Protein AF-A0A9E1XYG6-F1 (afdb_monomer_lite)

Secondary structure (DSSP, 8-state):
-HHHHHHHHHHHHHHHHHHHHHHHHHHHHHHHHHHT-TTTHHHHHHHHHHHHHHHHHHHHHHHH--

Structure (mmCIF, N/CA/C/O backbone):
data_A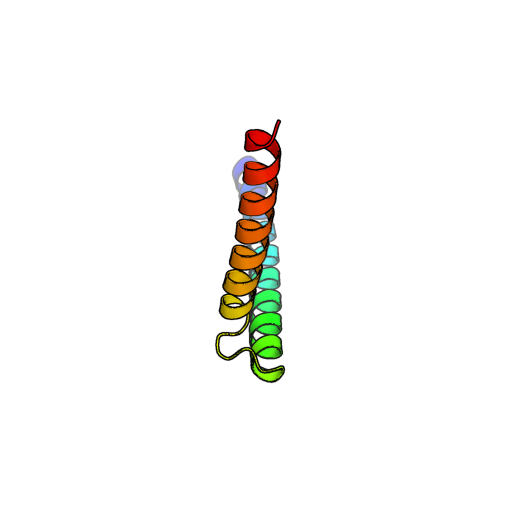F-A0A9E1XYG6-F1
#
_entry.id   AF-A0A9E1XYG6-F1
#
loop_
_atom_site.group_PDB
_atom_site.id
_atom_site.type_symbol
_atom_site.label_atom_id
_atom_site.label_alt_id
_atom_si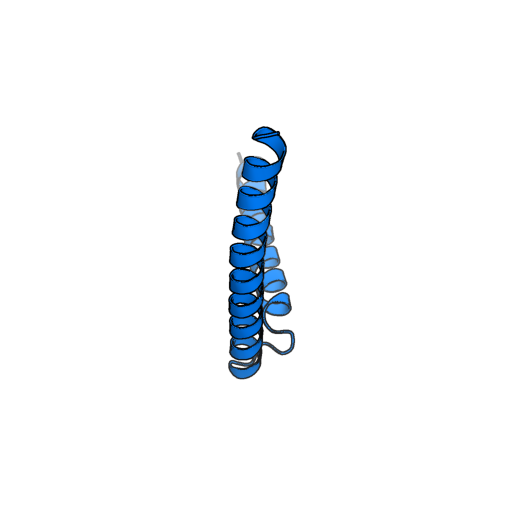te.label_comp_id
_atom_site.label_asym_id
_atom_site.label_entity_id
_atom_site.label_seq_id
_atom_site.pdbx_PDB_ins_code
_atom_site.Cartn_x
_atom_site.Cartn_y
_atom_site.Cartn_z
_atom_site.occupancy
_atom_site.B_iso_or_equiv
_atom_site.auth_seq_id
_atom_site.auth_comp_id
_atom_site.auth_asym_id
_atom_site.auth_atom_id
_atom_site.pdbx_PDB_model_num
ATOM 1 N N . MET A 1 1 ? -3.551 10.468 36.913 1.00 48.66 1 MET A N 1
ATOM 2 C CA . MET A 1 1 ? -4.655 9.812 36.170 1.00 48.66 1 MET A CA 1
ATOM 3 C C . MET A 1 1 ? -4.927 10.419 34.785 1.00 48.66 1 MET A C 1
ATOM 5 O O . MET A 1 1 ? -5.353 9.663 33.926 1.00 48.66 1 MET A O 1
ATOM 9 N N . LEU A 1 2 ? -4.669 11.713 34.529 1.00 53.91 2 LEU A N 1
ATOM 10 C CA . LEU A 1 2 ? -4.923 12.360 33.221 1.00 53.91 2 LEU A CA 1
ATOM 11 C C . LEU A 1 2 ? -3.890 12.030 32.125 1.00 53.91 2 LEU A C 1
ATOM 13 O O . LEU A 1 2 ? -4.288 11.757 31.002 1.00 53.91 2 LEU A O 1
ATOM 17 N N . LEU A 1 3 ? -2.598 11.921 32.465 1.00 60.53 3 LEU A N 1
ATOM 18 C CA . LEU A 1 3 ? -1.524 11.633 31.496 1.00 60.53 3 LEU A CA 1
ATOM 19 C C . LEU A 1 3 ? -1.766 10.350 30.676 1.00 60.53 3 LEU A C 1
ATOM 21 O O . LEU A 1 3 ? -1.504 10.309 29.481 1.00 60.53 3 LEU A O 1
ATOM 25 N N . ASN A 1 4 ? -2.332 9.318 31.310 1.00 72.62 4 ASN A N 1
ATOM 26 C CA . ASN A 1 4 ? -2.695 8.077 30.624 1.00 72.62 4 ASN 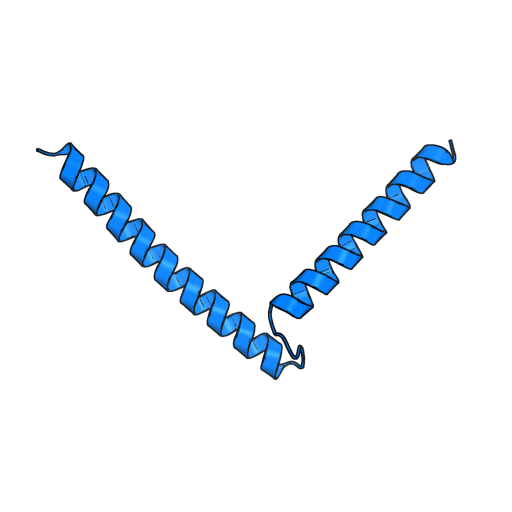A CA 1
ATOM 27 C C . ASN A 1 4 ? -3.844 8.270 29.624 1.00 72.62 4 ASN A C 1
ATOM 29 O O . ASN A 1 4 ? -3.847 7.624 28.587 1.00 72.62 4 ASN A O 1
ATOM 33 N N . LYS A 1 5 ? -4.806 9.161 29.897 1.00 80.38 5 LYS A N 1
ATOM 34 C CA . LYS A 1 5 ? -5.910 9.432 28.964 1.00 80.38 5 LYS A CA 1
ATOM 35 C C . LYS A 1 5 ? -5.448 10.234 27.752 1.00 80.38 5 LYS A C 1
ATOM 37 O O . LYS A 1 5 ? -5.862 9.917 26.641 1.00 80.38 5 LYS A O 1
ATOM 42 N N . ASP A 1 6 ? -4.572 11.214 27.949 1.00 86.56 6 ASP A N 1
ATOM 43 C CA . ASP A 1 6 ? -4.040 12.022 26.846 1.00 86.56 6 ASP A CA 1
ATOM 44 C C . ASP A 1 6 ? -3.171 11.173 25.910 1.00 86.56 6 ASP A C 1
ATOM 46 O O . ASP A 1 6 ? -3.316 11.246 24.689 1.00 86.56 6 ASP A O 1
ATOM 50 N N . LEU A 1 7 ? -2.336 10.293 26.476 1.00 89.31 7 LEU A N 1
ATOM 51 C CA . LEU A 1 7 ? -1.549 9.330 25.702 1.00 89.31 7 LEU A CA 1
ATOM 52 C C . LEU A 1 7 ? -2.440 8.342 24.945 1.00 89.31 7 LEU A C 1
ATOM 54 O O . LEU A 1 7 ? -2.231 8.145 23.754 1.00 89.31 7 LEU A O 1
ATOM 58 N N . LEU A 1 8 ? -3.466 7.778 25.589 1.00 91.69 8 LEU A N 1
ATOM 59 C CA . LEU A 1 8 ? -4.414 6.880 24.920 1.00 91.69 8 LEU A CA 1
ATOM 60 C C . LEU A 1 8 ? -5.180 7.577 23.792 1.00 91.69 8 LEU A C 1
ATOM 62 O O . LEU A 1 8 ? -5.394 6.989 22.740 1.00 91.69 8 LEU A O 1
ATOM 66 N N . THR A 1 9 ? -5.544 8.845 23.978 1.00 89.94 9 THR A N 1
ATOM 67 C CA . THR A 1 9 ? -6.221 9.639 22.942 1.00 89.94 9 THR A CA 1
ATOM 68 C C . THR A 1 9 ? -5.294 9.884 21.755 1.00 89.94 9 THR A C 1
ATOM 70 O O . THR A 1 9 ? -5.708 9.778 20.602 1.00 89.94 9 THR A O 1
ATOM 73 N N . ARG A 1 10 ? -4.014 10.170 22.025 1.00 92.25 10 ARG A N 1
ATOM 74 C CA . ARG A 1 10 ? -2.997 10.331 20.984 1.00 92.25 10 ARG A CA 1
ATOM 75 C C . ARG A 1 10 ? -2.755 9.026 20.229 1.00 92.25 10 ARG A C 1
ATOM 77 O O . ARG A 1 10 ? -2.650 9.067 19.010 1.00 92.25 10 ARG A O 1
ATOM 84 N N . ILE A 1 11 ? -2.694 7.899 20.938 1.00 91.75 11 ILE A N 1
ATOM 85 C CA . ILE A 1 11 ? -2.538 6.566 20.345 1.00 91.75 11 ILE A CA 1
ATOM 86 C C . ILE A 1 11 ? -3.734 6.253 19.448 1.00 91.75 11 ILE A C 1
ATOM 88 O O . ILE A 1 11 ? -3.523 5.991 18.275 1.00 91.75 11 ILE A O 1
ATOM 92 N N . ALA A 1 12 ? -4.966 6.406 19.937 1.00 91.38 12 ALA A N 1
ATOM 93 C CA . ALA A 1 12 ? -6.168 6.153 19.140 1.00 91.38 12 ALA A CA 1
ATOM 94 C C . ALA A 1 12 ? -6.238 7.037 17.881 1.00 91.38 12 ALA A C 1
ATOM 96 O O . ALA A 1 12 ? -6.659 6.595 16.814 1.00 91.38 12 ALA A O 1
ATOM 97 N N . HIS A 1 13 ? -5.794 8.294 17.981 1.00 95.00 13 HIS A N 1
ATOM 98 C CA . HIS A 1 13 ? -5.697 9.171 16.817 1.00 95.00 13 HIS A CA 1
ATOM 99 C C . HIS A 1 13 ? -4.645 8.682 15.812 1.00 95.00 13 HIS A C 1
ATOM 101 O O . HIS A 1 13 ? -4.915 8.651 14.615 1.00 95.00 13 HIS A O 1
ATOM 107 N N . LEU A 1 14 ? -3.463 8.277 16.287 1.00 95.38 14 LEU A N 1
ATOM 108 C CA . LEU A 1 14 ? -2.406 7.733 15.434 1.00 95.38 14 LEU A CA 1
ATOM 109 C C . LEU A 1 14 ? -2.815 6.407 14.788 1.00 95.38 14 LEU A C 1
ATOM 111 O O . LEU A 1 14 ? -2.526 6.211 13.615 1.00 95.38 14 LEU A O 1
ATOM 115 N N . GLU A 1 15 ? -3.511 5.535 15.515 1.00 94.06 15 GLU A N 1
ATOM 116 C CA . GLU A 1 15 ? -4.077 4.288 14.991 1.00 94.06 15 GLU A CA 1
ATOM 117 C C . GLU A 1 15 ? -5.074 4.581 13.870 1.00 94.06 15 GLU A C 1
ATOM 119 O O . GLU A 1 15 ? -4.919 4.062 12.771 1.00 94.06 15 GLU A O 1
ATOM 124 N N . SER A 1 16 ? -6.016 5.505 14.089 1.00 94.75 16 SER A N 1
ATOM 125 C CA . SER A 1 16 ? -6.979 5.900 13.056 1.00 94.75 16 SER A CA 1
ATOM 126 C C . SER A 1 16 ? -6.309 6.476 11.807 1.00 94.75 16 SER A C 1
ATOM 128 O O . SER A 1 16 ? -6.742 6.181 10.694 1.00 94.75 16 SER A O 1
ATOM 130 N N . VAL A 1 17 ? -5.277 7.309 11.972 1.00 96.25 17 VAL A N 1
ATOM 131 C CA . VAL A 1 17 ? -4.526 7.868 10.838 1.00 96.25 17 VAL A CA 1
ATOM 132 C C . VAL A 1 17 ? -3.758 6.766 10.115 1.00 96.25 17 VAL A C 1
ATOM 134 O O . VAL A 1 17 ? -3.755 6.726 8.889 1.00 96.25 17 VAL A O 1
ATOM 137 N N . ASN A 1 18 ? -3.130 5.855 10.855 1.00 95.75 18 ASN A N 1
ATOM 138 C CA . ASN A 1 18 ? -2.377 4.750 10.280 1.00 95.75 18 ASN A CA 1
ATOM 139 C C . ASN A 1 18 ? -3.282 3.803 9.480 1.00 95.75 18 ASN A C 1
ATOM 141 O O . ASN A 1 18 ? -2.951 3.461 8.349 1.00 95.75 18 ASN A O 1
ATOM 145 N N . ASP A 1 19 ? -4.450 3.447 10.014 1.00 95.25 19 ASP A N 1
ATOM 146 C CA . ASP A 1 19 ? -5.431 2.606 9.322 1.00 95.25 19 ASP A CA 1
ATOM 147 C C . ASP A 1 19 ? -5.899 3.245 8.006 1.00 95.25 19 ASP A C 1
ATOM 149 O O . ASP A 1 19 ? -5.994 2.572 6.971 1.00 95.25 19 ASP A O 1
ATOM 153 N N . GLN A 1 20 ? -6.139 4.560 8.014 1.00 96.19 20 GLN A N 1
ATOM 154 C CA . GLN A 1 20 ? -6.485 5.298 6.802 1.00 96.19 20 GLN A CA 1
ATOM 155 C C . GLN A 1 20 ? -5.332 5.284 5.788 1.00 96.19 20 GLN A C 1
ATOM 157 O O . GLN A 1 20 ? -5.548 4.944 4.625 1.00 96.19 20 GLN A O 1
ATOM 162 N N . LEU A 1 21 ? -4.106 5.591 6.222 1.00 94.81 21 LEU A N 1
ATOM 163 C CA . LEU A 1 21 ? -2.928 5.601 5.351 1.00 94.81 21 LEU A CA 1
ATOM 164 C C . LEU A 1 21 ? -2.660 4.225 4.733 1.00 94.81 21 LEU A C 1
ATOM 166 O O . LEU A 1 21 ? -2.379 4.136 3.542 1.00 94.81 21 LEU A O 1
ATOM 170 N N . LEU A 1 22 ? -2.786 3.146 5.506 1.00 94.69 22 LEU A N 1
ATOM 171 C CA . LEU A 1 22 ? -2.625 1.778 5.007 1.00 94.69 22 LEU A CA 1
ATOM 172 C C . LEU A 1 22 ? -3.686 1.420 3.962 1.00 94.69 22 LEU A C 1
ATOM 174 O O . LEU A 1 22 ? -3.379 0.759 2.965 1.00 94.69 22 LEU A O 1
ATOM 178 N N . THR A 1 23 ? -4.919 1.885 4.166 1.00 95.06 23 THR A N 1
ATOM 179 C CA . THR A 1 23 ? -6.014 1.697 3.209 1.00 95.06 23 THR A CA 1
ATOM 180 C C . THR A 1 23 ? -5.732 2.439 1.905 1.00 95.06 23 THR A C 1
ATOM 182 O O . THR A 1 23 ? -5.824 1.849 0.828 1.00 95.06 23 THR A O 1
ATOM 185 N N . GLU A 1 24 ? -5.336 3.710 1.986 1.00 94.50 24 GLU A N 1
ATOM 186 C CA . GLU A 1 24 ? -4.985 4.524 0.818 1.00 94.50 24 GLU A CA 1
ATOM 187 C C . GLU A 1 24 ? -3.785 3.940 0.061 1.00 94.50 24 GLU A C 1
ATOM 189 O O . GLU A 1 24 ? -3.814 3.834 -1.165 1.00 94.50 24 GLU A O 1
ATOM 194 N N . LEU A 1 25 ? -2.759 3.479 0.781 1.00 91.88 25 LEU A N 1
ATOM 195 C CA . LEU A 1 25 ? -1.569 2.876 0.186 1.00 91.88 25 LEU A CA 1
ATOM 196 C C . LEU A 1 25 ? -1.901 1.568 -0.545 1.00 91.88 25 LEU A C 1
ATOM 198 O O . LEU A 1 25 ? -1.437 1.347 -1.662 1.00 91.88 25 LEU A O 1
ATOM 202 N N . SER A 1 26 ? -2.755 0.732 0.050 1.00 92.00 26 SER A N 1
ATOM 203 C CA . SER A 1 26 ? -3.235 -0.512 -0.568 1.00 92.00 26 SER A CA 1
ATOM 204 C C . SER A 1 26 ? -4.094 -0.241 -1.805 1.00 92.00 26 SER A C 1
ATOM 206 O O . SER A 1 26 ? -4.020 -0.964 -2.803 1.00 92.00 26 SER A O 1
ATOM 208 N N . TYR A 1 27 ? -4.900 0.823 -1.764 1.00 93.50 27 TYR A N 1
ATOM 209 C CA . TYR A 1 27 ? -5.677 1.262 -2.915 1.00 93.50 27 TYR A CA 1
ATOM 210 C C . TYR A 1 27 ? -4.763 1.695 -4.065 1.00 93.50 27 TYR A C 1
ATOM 212 O O . TYR A 1 27 ? -4.930 1.210 -5.182 1.00 93.50 27 TYR A O 1
ATOM 220 N N . ILE A 1 28 ? -3.762 2.537 -3.793 1.00 91.31 28 ILE A N 1
ATOM 221 C CA . ILE A 1 28 ? -2.778 2.974 -4.793 1.00 91.31 28 ILE A CA 1
ATOM 222 C C . ILE A 1 28 ? -2.015 1.776 -5.367 1.00 91.31 28 ILE A C 1
ATOM 224 O O . ILE A 1 28 ? -1.902 1.670 -6.585 1.00 91.31 28 ILE A O 1
ATOM 228 N N . ASP A 1 29 ? -1.551 0.846 -4.529 1.00 90.88 29 ASP A N 1
ATOM 229 C CA . ASP A 1 29 ? -0.868 -0.376 -4.975 1.00 90.88 29 ASP A CA 1
ATOM 230 C C . ASP A 1 29 ? -1.730 -1.192 -5.953 1.00 90.88 29 ASP A C 1
ATOM 232 O O . ASP A 1 29 ? -1.268 -1.624 -7.011 1.00 90.88 29 ASP A O 1
ATOM 236 N N . THR A 1 30 ? -3.021 -1.322 -5.645 1.00 90.81 30 THR A N 1
ATOM 237 C CA . THR A 1 30 ? -3.984 -1.997 -6.521 1.00 90.81 30 THR A CA 1
ATOM 238 C C . THR A 1 30 ? -4.160 -1.249 -7.843 1.00 90.81 30 THR A C 1
ATOM 240 O O . THR A 1 30 ? -4.161 -1.873 -8.902 1.00 90.81 30 THR A O 1
ATOM 243 N N . GLN A 1 31 ? -4.270 0.083 -7.813 1.00 91.75 31 GLN A N 1
ATOM 244 C CA . GLN A 1 31 ? -4.374 0.887 -9.034 1.00 91.75 31 GLN A CA 1
ATOM 245 C C . GLN A 1 31 ? -3.113 0.778 -9.899 1.00 91.75 31 GLN A C 1
ATOM 247 O O . GLN A 1 31 ? -3.218 0.629 -11.113 1.00 91.75 31 GLN A O 1
ATOM 252 N N . LEU A 1 32 ? -1.923 0.780 -9.296 1.00 89.62 32 LEU A N 1
ATOM 253 C CA . LEU A 1 32 ? -0.660 0.620 -10.019 1.00 89.62 32 LEU A CA 1
ATOM 254 C C . LEU A 1 32 ? -0.582 -0.742 -10.719 1.00 89.62 32 LEU A C 1
ATOM 256 O O . LEU A 1 32 ? -0.195 -0.809 -11.887 1.00 89.62 32 LEU A O 1
ATOM 260 N N . LYS A 1 33 ? -1.057 -1.806 -10.064 1.00 90.19 33 LYS A N 1
ATOM 261 C CA . LYS A 1 33 ? -1.199 -3.132 -10.688 1.00 90.19 33 LYS A CA 1
ATOM 262 C C . LYS A 1 33 ? -2.141 -3.124 -11.884 1.00 90.19 33 LYS A C 1
ATOM 264 O O . LYS A 1 33 ? -1.825 -3.728 -12.905 1.00 90.19 33 LYS A O 1
ATOM 269 N N . LEU A 1 34 ? -3.259 -2.403 -11.797 1.00 89.38 34 LEU A N 1
ATOM 270 C CA . LEU A 1 34 ? -4.207 -2.267 -12.909 1.00 89.38 34 LEU A CA 1
ATOM 271 C C . LEU A 1 34 ? -3.634 -1.474 -14.090 1.00 89.38 34 LEU A C 1
ATOM 273 O O . LEU A 1 34 ? -3.938 -1.786 -15.238 1.00 89.38 34 LEU A O 1
ATOM 277 N N . VAL A 1 35 ? -2.802 -0.468 -13.820 1.00 88.19 35 VAL A N 1
ATOM 278 C CA . VAL A 1 35 ? -2.154 0.363 -14.848 1.00 88.19 35 VAL A CA 1
ATOM 279 C C . VAL A 1 35 ? -1.007 -0.377 -15.555 1.00 88.19 35 VAL A C 1
ATOM 281 O O . VAL A 1 35 ? -0.591 0.035 -16.635 1.00 88.19 35 VAL A O 1
ATOM 284 N N . GLY A 1 36 ? -0.543 -1.504 -15.004 1.00 86.00 36 GLY A N 1
ATOM 285 C CA . GLY A 1 36 ? 0.460 -2.368 -15.632 1.00 86.00 36 GLY A CA 1
ATOM 286 C C . GLY A 1 36 ? 1.796 -2.445 -14.894 1.00 86.00 36 GLY A C 1
ATOM 287 O O . GLY A 1 36 ? 2.759 -2.945 -15.467 1.00 86.00 36 GLY A O 1
ATOM 288 N N . PHE A 1 37 ? 1.868 -1.992 -13.638 1.00 87.06 37 PHE A N 1
ATOM 289 C CA . PHE A 1 37 ? 3.013 -2.229 -12.757 1.00 87.06 37 PHE A CA 1
ATOM 290 C C . PHE A 1 37 ? 2.798 -3.543 -11.987 1.00 87.06 37 PHE A C 1
ATOM 292 O O . PHE A 1 37 ? 2.021 -3.558 -11.034 1.00 87.06 37 PHE A O 1
ATOM 299 N N . PRO A 1 38 ? 3.437 -4.662 -12.367 1.00 80.88 38 PRO A N 1
ATOM 300 C CA . PRO A 1 38 ? 3.076 -5.995 -11.872 1.00 80.88 38 PRO A CA 1
ATOM 301 C C . PRO A 1 38 ? 3.220 -6.161 -10.350 1.00 80.88 38 PRO A C 1
ATOM 303 O O . PRO A 1 38 ? 2.427 -6.879 -9.740 1.00 80.88 38 PRO A O 1
ATOM 306 N N . GLU A 1 39 ? 4.160 -5.452 -9.718 1.00 84.44 39 GLU A N 1
ATOM 307 C CA . GLU A 1 39 ? 4.335 -5.437 -8.256 1.00 84.44 39 GLU A CA 1
ATOM 308 C C . GLU A 1 39 ? 3.826 -4.132 -7.618 1.00 84.44 39 GLU A C 1
ATOM 310 O O . GLU A 1 39 ? 4.125 -3.830 -6.465 1.00 84.44 39 GLU A O 1
ATOM 315 N N . GLY A 1 40 ? 3.022 -3.365 -8.361 1.00 87.88 40 GLY A N 1
ATOM 316 C CA . GLY A 1 40 ? 2.356 -2.155 -7.895 1.00 87.88 40 GLY A CA 1
ATOM 317 C C . GLY A 1 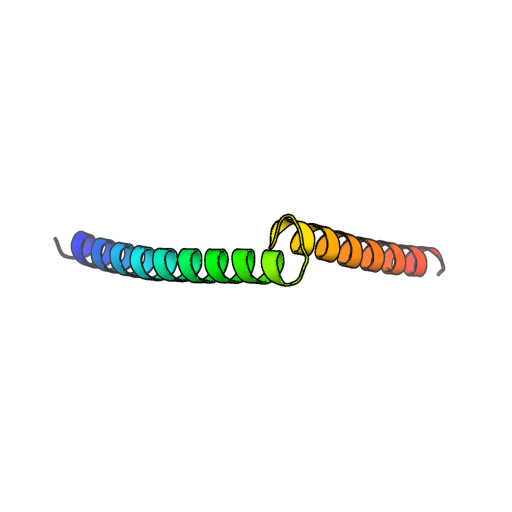40 ? 3.334 -1.086 -7.422 1.00 87.88 40 GLY A C 1
ATOM 318 O O . GLY A 1 40 ? 4.159 -0.591 -8.193 1.00 87.88 40 GLY A O 1
ATOM 319 N N . LEU A 1 41 ? 3.219 -0.713 -6.147 1.00 87.00 41 LEU A N 1
ATOM 320 C CA . LEU A 1 41 ? 4.027 0.341 -5.538 1.00 87.00 41 LEU A CA 1
ATOM 321 C C . LEU A 1 41 ? 5.517 -0.020 -5.489 1.00 87.00 41 LEU A C 1
ATOM 323 O O . LEU A 1 41 ? 6.358 0.875 -5.544 1.00 87.00 41 LEU A O 1
ATOM 327 N N . GLU A 1 42 ? 5.854 -1.306 -5.406 1.00 87.69 42 GLU A N 1
ATOM 328 C CA . GLU A 1 42 ? 7.248 -1.745 -5.322 1.00 87.69 42 GLU A CA 1
ATOM 329 C C . GLU A 1 42 ? 8.005 -1.469 -6.623 1.00 87.69 42 GLU A C 1
ATOM 331 O O . GLU A 1 42 ? 9.071 -0.857 -6.603 1.00 87.69 42 GLU A O 1
ATOM 336 N N . THR A 1 43 ? 7.395 -1.784 -7.770 1.00 86.62 43 THR A N 1
ATOM 337 C CA . THR A 1 43 ? 7.971 -1.473 -9.086 1.00 86.62 43 THR A CA 1
ATOM 338 C C . THR A 1 43 ? 8.212 0.030 -9.254 1.00 86.62 43 THR A C 1
ATOM 340 O O . THR A 1 43 ? 9.235 0.443 -9.796 1.00 86.62 43 THR A O 1
ATOM 343 N N . VAL A 1 44 ? 7.295 0.865 -8.753 1.00 87.06 44 VAL A N 1
ATOM 344 C CA . VAL A 1 44 ? 7.436 2.327 -8.817 1.00 87.06 44 VAL A CA 1
ATOM 345 C C . VAL A 1 44 ? 8.580 2.824 -7.934 1.00 87.06 44 VAL A C 1
ATOM 347 O O . VAL A 1 44 ? 9.308 3.727 -8.341 1.00 87.06 44 VAL A O 1
ATOM 350 N N . LYS A 1 45 ? 8.772 2.244 -6.744 1.00 88.56 45 LYS A N 1
ATOM 351 C CA . LYS A 1 45 ? 9.888 2.609 -5.859 1.00 88.56 45 LYS A CA 1
ATOM 352 C C . LYS A 1 45 ? 11.239 2.279 -6.475 1.00 88.56 45 LYS A C 1
ATOM 354 O O . LYS A 1 45 ? 12.136 3.108 -6.381 1.00 88.56 45 LYS A O 1
ATOM 359 N N . VAL A 1 46 ? 11.370 1.108 -7.097 1.00 90.25 46 VAL A N 1
ATOM 360 C CA . VAL A 1 46 ? 12.608 0.702 -7.776 1.00 90.25 46 VAL A CA 1
ATOM 361 C C . VAL A 1 46 ? 12.920 1.670 -8.913 1.00 90.25 46 VAL A C 1
ATOM 363 O O . VAL A 1 46 ? 13.992 2.263 -8.919 1.00 90.25 46 VAL A O 1
ATOM 366 N N . ALA A 1 47 ? 11.946 1.940 -9.787 1.00 86.50 47 ALA A N 1
ATOM 367 C CA . ALA A 1 47 ? 12.124 2.896 -10.878 1.00 86.50 47 ALA A CA 1
ATOM 368 C C . ALA A 1 47 ? 12.489 4.306 -10.372 1.00 86.50 47 ALA A C 1
ATOM 370 O O . ALA A 1 47 ? 13.347 4.977 -10.936 1.00 86.50 47 ALA A O 1
ATOM 371 N N . ALA A 1 48 ? 11.865 4.768 -9.283 1.00 87.69 48 ALA A N 1
ATOM 372 C CA . ALA A 1 48 ? 12.206 6.053 -8.676 1.00 87.69 48 ALA A CA 1
ATOM 373 C C . ALA A 1 48 ? 13.623 6.063 -8.077 1.00 87.69 48 ALA A C 1
ATOM 375 O O . ALA A 1 48 ? 14.317 7.071 -8.185 1.00 87.69 48 ALA A O 1
ATOM 376 N N . ALA A 1 49 ? 14.050 4.965 -7.449 1.00 89.44 49 ALA A N 1
ATOM 377 C CA . ALA A 1 49 ? 15.392 4.831 -6.893 1.00 89.44 49 ALA A CA 1
ATOM 378 C C . ALA A 1 49 ? 16.460 4.867 -7.993 1.00 89.44 49 ALA A C 1
ATOM 380 O O . ALA A 1 49 ? 17.428 5.605 -7.846 1.00 89.44 49 ALA A O 1
ATOM 381 N N . GLU A 1 50 ? 16.237 4.164 -9.105 1.00 88.62 50 GLU A N 1
ATOM 382 C CA . GLU A 1 50 ? 17.124 4.174 -10.276 1.00 88.62 50 GLU A CA 1
ATOM 383 C C . GLU A 1 50 ? 17.269 5.586 -10.858 1.00 88.62 50 GLU A C 1
ATOM 385 O O . GLU A 1 50 ? 18.382 6.050 -11.074 1.00 88.62 50 GLU A O 1
ATOM 390 N N . ILE A 1 51 ? 16.165 6.329 -11.009 1.00 89.06 51 ILE A N 1
ATOM 391 C CA . ILE A 1 51 ? 16.204 7.719 -11.500 1.00 89.06 51 ILE A CA 1
ATOM 392 C C . ILE A 1 51 ? 16.997 8.629 -10.550 1.00 89.06 51 ILE A C 1
ATOM 394 O O . ILE A 1 51 ? 17.750 9.496 -10.994 1.00 89.06 51 ILE A O 1
ATOM 398 N N . ILE A 1 52 ? 16.826 8.467 -9.235 1.00 89.19 52 ILE A N 1
ATOM 399 C CA . ILE A 1 52 ? 17.566 9.256 -8.238 1.00 89.19 52 ILE A CA 1
ATOM 400 C C . ILE A 1 52 ? 19.058 8.904 -8.270 1.00 89.19 52 ILE A C 1
ATOM 402 O O . ILE A 1 52 ? 19.898 9.792 -8.117 1.00 89.19 52 ILE A O 1
ATOM 406 N N . GLU A 1 53 ? 19.387 7.626 -8.441 1.00 88.94 53 GLU A N 1
ATOM 407 C CA . GLU A 1 53 ? 20.762 7.144 -8.538 1.00 88.94 53 GLU A CA 1
ATOM 408 C C . GLU A 1 53 ? 21.443 7.668 -9.804 1.00 88.94 53 GLU A C 1
ATOM 410 O O . GLU A 1 53 ? 22.510 8.267 -9.696 1.00 88.94 53 GLU A O 1
ATOM 415 N N . GLU A 1 54 ? 20.783 7.588 -10.963 1.00 84.06 54 GLU A N 1
ATOM 416 C CA . GLU A 1 54 ? 21.261 8.194 -12.210 1.00 84.06 54 GLU A CA 1
ATOM 417 C C . GLU A 1 54 ? 21.528 9.693 -12.030 1.00 84.06 54 GLU A C 1
ATOM 419 O O . GLU A 1 54 ? 22.604 10.178 -12.377 1.00 84.06 54 GLU A O 1
ATOM 424 N N . GLN A 1 55 ? 20.603 10.439 -11.412 1.00 80.19 55 GLN A N 1
ATOM 425 C CA . GLN A 1 55 ? 20.808 11.867 -11.146 1.00 80.19 55 GLN A CA 1
ATOM 426 C C . GLN A 1 55 ? 22.010 12.151 -10.240 1.00 80.19 55 GLN A C 1
ATOM 428 O O . GLN A 1 55 ? 22.692 13.156 -10.445 1.00 80.19 55 GLN A O 1
ATOM 433 N N . ARG A 1 56 ? 22.292 11.284 -9.260 1.00 76.06 56 ARG A N 1
ATOM 434 C CA . ARG A 1 56 ? 23.491 11.410 -8.420 1.00 76.06 56 ARG A CA 1
ATOM 435 C C . ARG A 1 56 ? 24.765 11.132 -9.203 1.00 76.06 56 ARG A C 1
ATOM 437 O O . ARG A 1 56 ? 25.711 11.906 -9.085 1.00 76.06 56 ARG A O 1
ATOM 444 N N . SER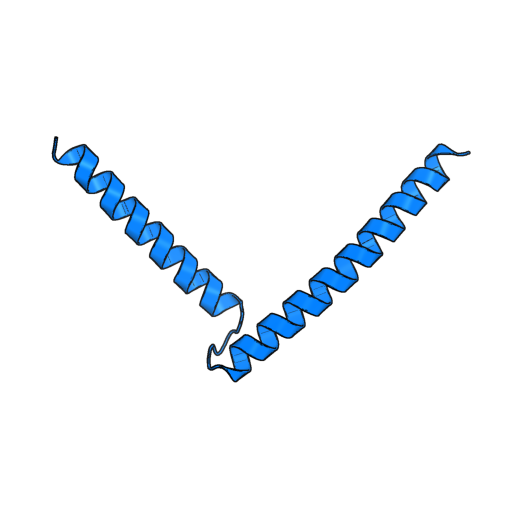 A 1 57 ? 24.780 10.085 -10.024 1.00 71.50 57 SER A N 1
ATOM 445 C CA . SER A 1 57 ? 25.940 9.743 -10.851 1.00 71.50 57 SER A CA 1
ATOM 446 C C . SER A 1 57 ? 26.299 10.870 -11.822 1.00 71.50 57 SER A C 1
ATOM 448 O O . SER A 1 57 ? 27.469 11.218 -11.934 1.00 71.50 57 SER A O 1
ATOM 450 N N . TYR A 1 58 ? 25.307 11.523 -12.437 1.00 62.62 58 TYR A N 1
ATOM 451 C CA . TYR A 1 58 ? 25.557 12.695 -13.284 1.00 62.62 58 TYR A CA 1
ATOM 452 C C . TYR A 1 58 ? 26.080 13.908 -12.498 1.00 62.62 58 TYR A C 1
ATOM 454 O O . TYR A 1 58 ? 26.914 14.647 -13.011 1.00 62.62 58 TYR A O 1
ATOM 462 N N . SER A 1 59 ? 25.641 14.109 -11.249 1.00 59.47 59 SER A N 1
ATOM 463 C CA . SER A 1 59 ? 26.155 15.205 -10.413 1.00 59.47 59 SER A CA 1
ATOM 464 C C . SER A 1 59 ? 27.585 14.985 -9.903 1.00 59.47 59 SER A C 1
ATOM 466 O O . SER A 1 59 ? 28.300 15.956 -9.692 1.00 59.47 59 SER A O 1
ATOM 468 N N . GLU A 1 60 ? 28.019 13.732 -9.728 1.00 56.19 60 GLU A N 1
ATOM 469 C CA . GLU A 1 60 ? 29.384 13.404 -9.288 1.00 56.19 60 GLU A CA 1
ATOM 470 C C . GLU A 1 60 ? 30.401 13.434 -10.446 1.00 56.19 60 GLU A C 1
ATOM 472 O O . GLU A 1 60 ? 31.568 13.757 -10.227 1.00 56.19 60 GLU A O 1
ATOM 477 N N . GLU A 1 61 ? 29.982 13.150 -11.686 1.00 53.78 61 GLU A N 1
ATOM 478 C CA . GLU A 1 61 ? 30.848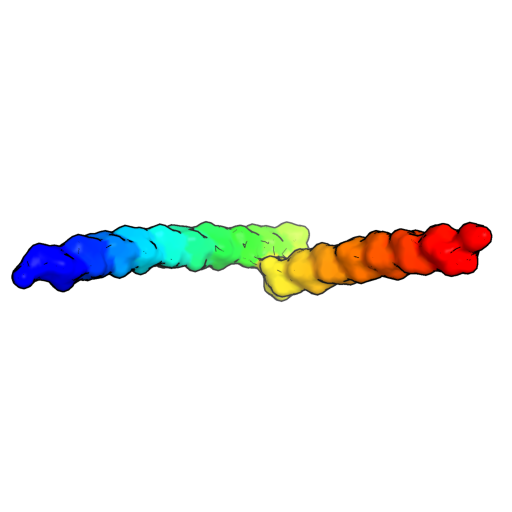 13.275 -12.870 1.00 53.78 61 GLU A CA 1
ATOM 479 C C . GLU A 1 61 ? 31.164 14.741 -13.226 1.00 53.78 61 GLU A C 1
ATOM 481 O O . GLU A 1 61 ? 32.296 15.037 -13.618 1.00 53.78 61 GLU A O 1
ATOM 486 N N . ASP A 1 62 ? 30.222 15.669 -13.020 1.00 51.72 62 ASP A N 1
ATOM 487 C CA . ASP A 1 62 ? 30.440 17.109 -13.241 1.00 51.72 62 ASP A CA 1
ATOM 488 C C . ASP A 1 62 ? 31.409 17.736 -12.209 1.00 51.72 62 ASP A C 1
ATOM 490 O O . ASP A 1 62 ? 32.138 18.670 -12.547 1.00 51.72 62 ASP A O 1
ATOM 494 N N . ASP A 1 63 ? 31.496 17.195 -10.985 1.00 52.78 63 ASP A N 1
ATOM 495 C CA . ASP A 1 63 ? 32.438 17.651 -9.944 1.00 52.78 63 ASP A CA 1
ATOM 496 C C . ASP A 1 63 ? 33.884 17.152 -10.169 1.00 52.78 63 ASP A C 1
ATOM 498 O O . ASP A 1 63 ? 34.837 17.764 -9.685 1.00 52.78 63 ASP A O 1
ATOM 502 N N . ILE A 1 64 ? 34.078 16.051 -10.909 1.00 55.88 64 ILE A N 1
ATOM 503 C CA . ILE A 1 64 ? 35.408 15.500 -11.250 1.00 55.88 64 ILE A CA 1
ATOM 504 C C . ILE A 1 64 ? 35.963 16.130 -12.544 1.00 55.88 64 ILE A C 1
ATOM 506 O O . ILE A 1 64 ? 37.169 16.085 -12.797 1.00 55.88 64 ILE A O 1
ATOM 510 N N . ALA A 1 65 ? 35.100 16.732 -13.367 1.00 54.84 65 ALA A N 1
ATOM 511 C CA . ALA A 1 65 ? 35.460 17.372 -14.632 1.00 54.84 65 ALA A CA 1
ATOM 512 C C . ALA A 1 65 ? 35.904 18.853 -14.511 1.00 54.84 65 ALA A C 1
ATOM 514 O O . ALA A 1 65 ? 36.173 19.479 -15.544 1.00 54.84 65 ALA A O 1
ATOM 515 N N . MET A 1 66 ? 36.013 19.407 -13.292 1.00 46.84 66 MET A N 1
ATOM 516 C CA . MET A 1 66 ? 36.563 20.747 -12.995 1.00 46.84 66 MET A CA 1
ATOM 517 C C . MET A 1 66 ? 37.968 20.675 -12.382 1.00 46.84 66 MET A C 1
ATOM 519 O O . MET A 1 66 ? 38.777 21.584 -12.687 1.00 46.84 66 MET A O 1
#

Foldseek 3Di:
DVVVVVVVVVVVVVVVVVVVVVVVQVVQQVVQCVVPQVRRVVSVVVVVVVVVVVVVVVVVVVVVVD

Radius of gyration: 20.68 Å; chains: 1; bounding box: 44×27×52 Å

pLDDT: mean 82.86, std 14.25, range [46.84, 96.25]

Sequence (66 aa):
MLLNKDLLTRIAHLESVNDQLLTELSYIDTQLKLVGFPEGLETVKVAAAEIIEEQRSYSEEDDIAM